Protein AF-A0A946KBU1-F1 (afdb_monomer)

Solvent-accessible surface area (backbone atoms only — not comparable to full-atom values): 5634 Å² total; per-residue (Å²): 121,70,70,60,56,65,57,54,50,54,59,52,52,50,51,52,52,53,51,52,51,50,50,53,50,50,50,46,41,61,62,36,50,51,61,60,61,77,66,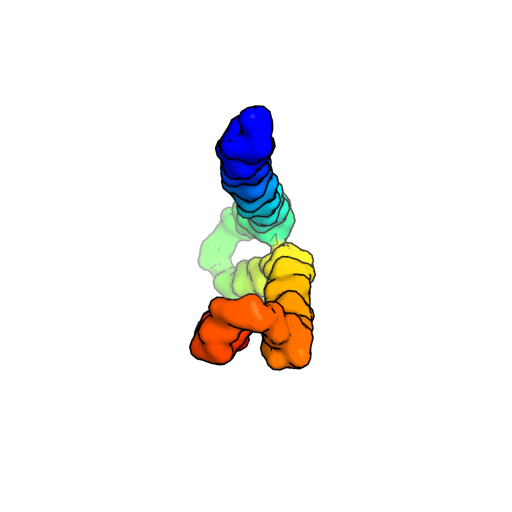78,71,98,83,54,69,68,64,50,51,52,57,46,50,66,39,42,44,75,67,48,49,58,60,53,50,52,50,50,53,50,39,53,46,46,63,75,61,59,60,93,88,64,65,75,64,57,48,53,50,54,52,50,63,73,74,108

Mean predicted aligned error: 9.4 Å

Sequence (96 aa):
MMQNVFSGIRPLVIQLLMTSFMTGLIWFVQVVHYPLMDGWPHDDFGSWEVAHRERTGPVVIPPMLIEGIVAVWLLVHRPRGVNPFLPVLGIISLLG

pLDDT: mean 79.89, std 10.59, range [50.31, 93.31]

Radius of gyration: 19.23 Å; Cα contacts (8 Å, |Δi|>4): 29; chains: 1; bounding box: 42×17×63 Å

Structure (mmCIF, N/CA/C/O backbone):
data_AF-A0A946KBU1-F1
#
_entry.id   AF-A0A946KBU1-F1
#
loop_
_atom_site.group_PDB
_atom_site.id
_atom_site.type_symbol
_atom_site.label_atom_id
_atom_site.label_alt_id
_atom_site.label_comp_id
_atom_site.label_asym_id
_atom_site.label_entity_id
_atom_site.label_seq_id
_atom_site.pdbx_PDB_ins_code
_atom_site.Cartn_x
_atom_site.Cartn_y
_atom_site.Cartn_z
_atom_site.occupancy
_atom_site.B_iso_or_equiv
_atom_site.auth_seq_id
_atom_site.auth_comp_id
_atom_site.auth_asym_id
_atom_site.auth_atom_id
_atom_site.pdbx_PDB_model_num
ATOM 1 N N . MET A 1 1 ? -6.732 0.874 37.895 1.00 50.31 1 MET A N 1
ATOM 2 C CA . MET A 1 1 ? -5.913 -0.148 37.198 1.00 50.31 1 MET A CA 1
ATOM 3 C C . MET A 1 1 ? -6.309 -0.340 35.727 1.00 50.31 1 MET A C 1
ATOM 5 O O . MET A 1 1 ? -5.417 -0.386 34.895 1.00 50.31 1 MET A O 1
ATOM 9 N N . MET A 1 2 ? -7.601 -0.361 35.360 1.00 50.97 2 MET A N 1
ATOM 10 C CA . MET A 1 2 ? -8.037 -0.547 33.956 1.00 50.97 2 MET A CA 1
ATOM 11 C C . MET A 1 2 ? -7.733 0.638 33.013 1.00 50.97 2 MET A C 1
ATOM 13 O O . MET A 1 2 ? -7.504 0.421 31.829 1.00 50.97 2 MET A O 1
ATOM 17 N N . GLN A 1 3 ? -7.653 1.877 33.516 1.00 56.09 3 GLN A N 1
ATOM 18 C CA . GLN A 1 3 ? -7.373 3.066 32.688 1.00 56.09 3 GLN A CA 1
ATOM 19 C C . GLN A 1 3 ? -5.970 3.052 32.039 1.00 56.09 3 GLN A C 1
ATOM 21 O O . GLN A 1 3 ? -5.787 3.595 30.952 1.00 56.09 3 GLN A O 1
ATOM 26 N N . ASN A 1 4 ? -4.997 2.360 32.646 1.00 56.47 4 ASN A N 1
ATOM 27 C CA . ASN A 1 4 ? -3.623 2.279 32.132 1.00 56.47 4 ASN A CA 1
ATOM 28 C C . ASN A 1 4 ? -3.491 1.318 30.939 1.00 56.47 4 ASN A C 1
ATOM 30 O O . ASN A 1 4 ? -2.667 1.539 30.058 1.00 56.47 4 ASN A O 1
ATOM 34 N N . VAL A 1 5 ? -4.337 0.285 30.869 1.00 57.56 5 VAL A N 1
ATOM 35 C CA . VAL A 1 5 ? -4.343 -0.678 29.754 1.00 57.56 5 VAL A CA 1
ATOM 36 C C . VAL A 1 5 ? -4.932 -0.041 28.491 1.00 57.56 5 VAL A C 1
ATOM 38 O O . VAL A 1 5 ? -4.358 -0.162 27.410 1.00 57.56 5 VAL A O 1
ATOM 41 N N . PHE A 1 6 ? -6.021 0.725 28.630 1.00 54.66 6 PHE A N 1
ATOM 42 C CA . PHE A 1 6 ? -6.597 1.497 27.521 1.00 54.66 6 PHE A CA 1
ATOM 43 C C . PHE A 1 6 ? -5.655 2.603 27.012 1.00 54.66 6 PHE A C 1
ATOM 45 O O . PHE A 1 6 ? -5.699 2.943 25.831 1.00 54.66 6 PHE A O 1
ATOM 52 N N . SER A 1 7 ? -4.770 3.123 27.872 1.00 63.66 7 SER A N 1
ATOM 53 C CA . SER A 1 7 ? -3.707 4.059 27.480 1.00 63.66 7 SER A CA 1
ATOM 54 C C . SER A 1 7 ? -2.619 3.384 26.632 1.00 63.66 7 SER A C 1
ATOM 56 O O . SER A 1 7 ? -2.177 3.961 25.644 1.00 63.66 7 SER A O 1
ATOM 58 N N . GLY A 1 8 ? -2.243 2.138 26.952 1.00 70.81 8 GLY A N 1
ATOM 59 C CA . GLY A 1 8 ? -1.193 1.392 26.242 1.00 70.81 8 GLY A CA 1
ATOM 60 C C . GLY A 1 8 ? -1.600 0.821 24.878 1.00 70.81 8 GLY A C 1
ATOM 61 O O . GLY A 1 8 ? -0.759 0.700 23.993 1.00 70.81 8 GLY A O 1
ATOM 62 N N . ILE A 1 9 ? -2.882 0.516 24.653 1.00 81.88 9 ILE A N 1
ATOM 63 C CA . ILE A 1 9 ? -3.354 -0.031 23.363 1.00 81.88 9 ILE A CA 1
ATOM 64 C C . ILE A 1 9 ? -3.255 0.996 22.229 1.00 81.88 9 ILE A C 1
ATOM 66 O O . ILE A 1 9 ? -2.910 0.649 21.102 1.00 81.88 9 ILE A O 1
ATOM 70 N N . ARG A 1 10 ? -3.528 2.271 22.513 1.00 82.50 10 ARG A N 1
ATOM 71 C CA . ARG A 1 10 ? -3.518 3.347 21.510 1.00 82.50 10 ARG A CA 1
ATOM 72 C C . ARG A 1 10 ? -2.162 3.502 20.801 1.00 82.50 10 ARG A C 1
ATOM 74 O O . ARG A 1 10 ? -2.160 3.472 19.571 1.00 82.50 10 ARG A O 1
ATOM 81 N N . PRO A 1 11 ? -1.020 3.626 21.506 1.00 88.19 11 PRO A N 1
ATOM 82 C CA . PRO A 1 11 ? 0.281 3.710 20.852 1.00 88.19 11 PRO A CA 1
ATOM 83 C C . PRO A 1 11 ? 0.651 2.418 20.117 1.00 88.19 11 PRO A C 1
ATOM 85 O O . PRO A 1 11 ? 1.260 2.501 19.058 1.00 88.19 11 PRO A O 1
ATOM 88 N N . LEU A 1 12 ? 0.238 1.243 20.607 1.00 88.75 12 LEU A N 1
ATOM 89 C CA . LEU 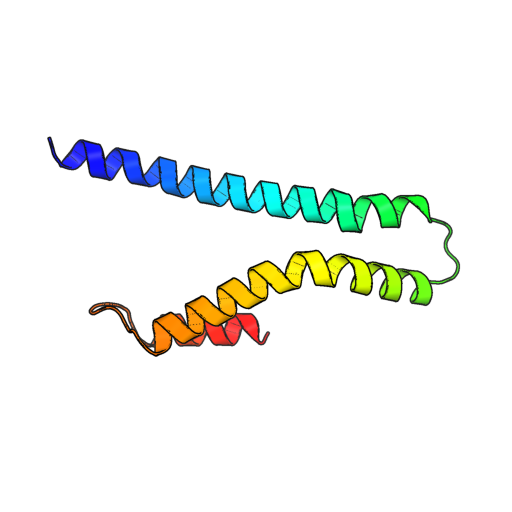A 1 12 ? 0.483 -0.029 19.914 1.00 88.75 12 LEU A CA 1
ATOM 90 C C . LEU A 1 12 ? -0.254 -0.105 18.573 1.00 88.75 12 LEU A C 1
ATOM 92 O O . LEU A 1 12 ? 0.337 -0.502 17.573 1.00 88.75 12 LEU A O 1
ATOM 96 N N . VAL A 1 13 ? -1.520 0.320 18.529 1.00 90.19 13 VAL A N 1
ATOM 97 C CA . VAL A 1 13 ? -2.297 0.380 17.281 1.00 90.19 13 VAL A CA 1
ATOM 98 C C . VAL A 1 13 ? -1.678 1.381 16.308 1.00 90.19 13 VAL A C 1
ATOM 100 O O . VAL A 1 13 ? -1.516 1.062 15.135 1.00 90.19 13 VAL A O 1
ATOM 103 N N . ILE A 1 14 ? -1.270 2.562 16.785 1.00 90.19 14 ILE A N 1
ATOM 104 C CA . ILE A 1 14 ? -0.596 3.561 15.940 1.00 90.19 14 ILE A CA 1
ATOM 105 C C . ILE A 1 14 ? 0.718 2.997 15.392 1.00 90.19 14 ILE A C 1
ATOM 107 O O . ILE A 1 14 ? 0.955 3.080 14.191 1.00 90.19 14 ILE A O 1
ATOM 111 N N . GLN A 1 15 ? 1.542 2.372 16.235 1.00 90.94 15 GLN A N 1
ATOM 112 C CA . GLN A 1 15 ? 2.797 1.756 15.809 1.00 90.94 15 GLN A CA 1
ATOM 113 C C . GLN A 1 15 ? 2.554 0.678 14.753 1.00 90.94 15 GLN A C 1
ATOM 115 O O . GLN A 1 15 ? 3.261 0.644 13.746 1.00 90.94 15 GLN A O 1
ATOM 120 N N . LEU A 1 16 ? 1.553 -0.180 14.955 1.00 92.12 16 LEU A N 1
ATOM 121 C CA . LEU A 1 16 ? 1.199 -1.230 14.006 1.00 92.12 16 LEU A CA 1
ATOM 122 C C . LEU A 1 16 ? 0.767 -0.640 12.657 1.00 92.12 16 LEU A C 1
ATOM 124 O O . LEU A 1 16 ? 1.247 -1.092 11.618 1.00 92.12 16 LEU A O 1
ATOM 128 N N . LEU A 1 17 ? -0.079 0.395 12.668 1.00 91.31 17 LEU A N 1
ATOM 129 C CA . LEU A 1 17 ? -0.531 1.087 11.457 1.00 91.31 17 LEU A CA 1
ATOM 130 C C . LEU A 1 17 ? 0.636 1.748 10.714 1.00 91.31 17 LEU A C 1
ATOM 132 O O . LEU A 1 17 ? 0.790 1.538 9.514 1.00 91.31 17 LEU A O 1
ATOM 136 N N . MET A 1 18 ? 1.491 2.492 11.423 1.00 92.62 18 MET A N 1
ATOM 137 C CA . MET A 1 18 ? 2.646 3.171 10.824 1.00 92.62 18 MET A CA 1
ATOM 138 C C . MET A 1 18 ? 3.665 2.175 10.271 1.00 92.62 18 MET A C 1
ATOM 140 O O . MET A 1 18 ? 4.173 2.355 9.167 1.00 92.62 18 MET A O 1
ATOM 144 N N . THR A 1 19 ? 3.932 1.094 11.006 1.00 90.75 19 THR A N 1
ATOM 145 C CA . THR A 1 19 ? 4.865 0.048 10.564 1.00 90.75 19 THR A CA 1
ATOM 146 C C . THR A 1 19 ? 4.327 -0.666 9.326 1.00 90.75 19 THR A C 1
ATOM 148 O O . THR A 1 19 ? 5.074 -0.881 8.375 1.00 90.75 19 THR A O 1
ATOM 151 N N . SER A 1 20 ? 3.029 -0.984 9.295 1.00 88.69 20 SER A N 1
ATOM 152 C CA . SER A 1 20 ? 2.390 -1.620 8.136 1.00 88.69 20 SER A CA 1
ATOM 153 C C . SER A 1 20 ? 2.414 -0.704 6.910 1.00 88.69 20 SER A C 1
ATOM 155 O O . SER A 1 20 ? 2.771 -1.152 5.823 1.00 88.69 20 SER A O 1
ATOM 157 N N . PHE A 1 21 ? 2.125 0.590 7.093 1.00 89.19 21 PHE A N 1
ATOM 158 C CA . PHE A 1 21 ? 2.216 1.593 6.030 1.00 89.19 21 PHE A CA 1
ATOM 159 C C . PHE A 1 21 ? 3.637 1.694 5.460 1.00 89.19 21 PHE A C 1
ATOM 161 O O . PHE A 1 21 ? 3.828 1.566 4.253 1.00 89.19 21 PHE A O 1
ATOM 168 N N . MET A 1 22 ? 4.647 1.854 6.321 1.00 93.31 22 MET A N 1
ATOM 169 C CA . MET A 1 22 ? 6.043 1.940 5.883 1.00 93.31 22 MET A CA 1
ATOM 170 C C . MET A 1 22 ? 6.525 0.646 5.224 1.00 93.31 22 MET A C 1
ATOM 172 O O . MET A 1 22 ? 7.288 0.702 4.266 1.00 93.31 22 MET A O 1
ATOM 176 N N . THR A 1 23 ? 6.059 -0.514 5.689 1.00 92.44 23 THR A N 1
ATOM 177 C CA . THR A 1 23 ? 6.365 -1.806 5.055 1.00 92.44 23 THR A CA 1
A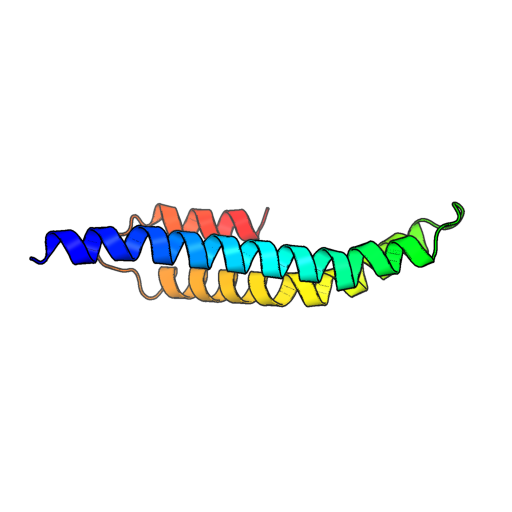TOM 178 C C . THR A 1 23 ? 5.808 -1.860 3.633 1.00 92.44 23 THR A C 1
ATOM 180 O O . THR A 1 23 ? 6.541 -2.194 2.705 1.00 92.44 23 THR A O 1
ATOM 183 N N . GLY A 1 24 ? 4.546 -1.460 3.440 1.00 87.94 24 GLY A N 1
ATOM 184 C CA . GLY A 1 24 ? 3.943 -1.352 2.110 1.00 87.94 24 GLY A CA 1
ATOM 185 C C . GLY A 1 24 ? 4.679 -0.354 1.212 1.00 87.94 24 GLY A C 1
ATOM 186 O O . GLY A 1 24 ? 4.949 -0.654 0.051 1.00 87.94 24 GLY A O 1
ATOM 187 N N . LEU A 1 25 ? 5.084 0.795 1.762 1.00 88.31 25 LEU A N 1
ATOM 188 C CA . LEU A 1 25 ? 5.876 1.795 1.045 1.00 88.31 25 LEU A CA 1
ATOM 189 C C . LEU A 1 25 ? 7.235 1.237 0.599 1.00 88.31 25 LEU A C 1
ATOM 191 O O . LEU A 1 25 ? 7.635 1.443 -0.544 1.00 88.31 25 LEU A O 1
ATOM 195 N N . ILE A 1 26 ? 7.934 0.505 1.470 1.00 91.62 26 ILE A N 1
ATOM 196 C CA . ILE A 1 26 ? 9.219 -0.125 1.141 1.00 91.62 26 ILE A CA 1
ATOM 197 C C . ILE A 1 26 ? 9.035 -1.161 0.030 1.00 91.62 26 ILE A C 1
ATOM 199 O O . ILE A 1 26 ? 9.803 -1.148 -0.930 1.00 91.62 26 ILE A O 1
ATOM 203 N N . TRP A 1 27 ? 8.008 -2.011 0.107 1.00 90.12 27 TRP A N 1
ATOM 204 C CA . TRP A 1 27 ? 7.699 -2.959 -0.968 1.00 90.12 27 TRP A CA 1
ATOM 205 C C . TRP A 1 27 ? 7.409 -2.262 -2.290 1.00 90.12 27 TRP A C 1
ATOM 207 O O . TRP A 1 27 ? 7.940 -2.677 -3.317 1.00 90.12 27 TRP A O 1
ATOM 217 N N . PHE A 1 28 ? 6.631 -1.182 -2.276 1.00 89.31 28 PHE A N 1
ATOM 218 C CA . PHE A 1 28 ? 6.371 -0.400 -3.479 1.00 89.31 28 PHE A CA 1
ATOM 219 C C . PHE A 1 28 ? 7.668 0.162 -4.073 1.00 89.31 28 PHE A C 1
ATOM 221 O O . PHE A 1 28 ? 7.935 -0.003 -5.263 1.00 89.31 28 PHE A O 1
ATOM 228 N N . VAL A 1 29 ? 8.520 0.766 -3.244 1.00 89.12 29 VAL A N 1
ATOM 229 C CA . VAL A 1 29 ? 9.805 1.308 -3.698 1.00 89.12 29 VAL A CA 1
ATOM 230 C C . VAL A 1 29 ? 10.693 0.209 -4.284 1.00 89.12 29 VAL A C 1
ATOM 232 O O . VAL A 1 29 ? 11.252 0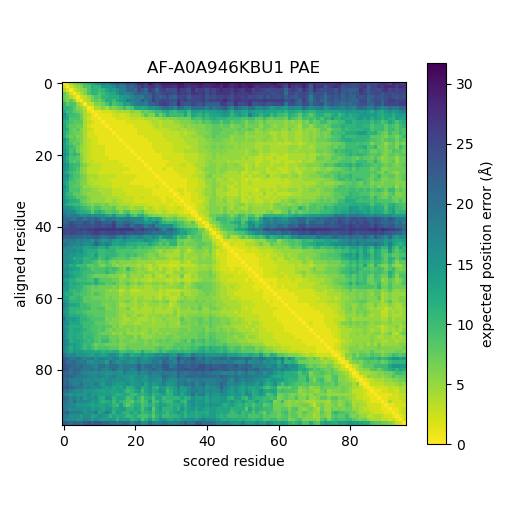.386 -5.363 1.00 89.12 29 VAL A O 1
ATOM 235 N N . GLN A 1 30 ? 10.789 -0.941 -3.620 1.00 89.00 30 GLN A N 1
ATOM 236 C CA . GLN A 1 30 ? 11.679 -2.025 -4.033 1.00 89.00 30 GLN A CA 1
ATOM 237 C C . GLN A 1 30 ? 11.188 -2.798 -5.257 1.00 89.00 30 GLN A C 1
ATOM 239 O O . GLN A 1 30 ? 11.999 -3.166 -6.100 1.00 89.00 30 GLN A O 1
ATOM 244 N N . VAL A 1 31 ? 9.888 -3.072 -5.359 1.00 88.69 31 VAL A N 1
ATOM 245 C CA . VAL A 1 31 ? 9.320 -3.900 -6.437 1.00 88.69 31 VAL A CA 1
ATOM 246 C C . VAL A 1 31 ? 8.973 -3.062 -7.662 1.00 88.69 31 VAL A C 1
ATOM 248 O O . VAL A 1 31 ? 9.071 -3.549 -8.785 1.00 88.69 31 VAL A O 1
ATOM 251 N N . VAL A 1 32 ? 8.572 -1.807 -7.463 1.00 88.06 32 VAL A N 1
ATOM 252 C CA . VAL A 1 32 ? 8.106 -0.936 -8.546 1.00 88.06 32 VAL A CA 1
ATOM 253 C C . VAL A 1 32 ? 9.149 0.122 -8.863 1.00 88.06 32 VAL A C 1
ATOM 255 O O . VAL A 1 32 ? 9.613 0.208 -9.994 1.00 88.06 32 VAL A O 1
ATOM 258 N N . HIS A 1 33 ? 9.536 0.929 -7.877 1.00 83.94 33 HIS A N 1
ATOM 259 C CA . HIS A 1 33 ? 10.252 2.177 -8.141 1.00 83.94 33 HIS A CA 1
ATOM 260 C C . HIS A 1 33 ? 11.713 1.960 -8.562 1.00 83.94 33 HIS A C 1
ATOM 262 O O . HIS A 1 33 ? 12.123 2.463 -9.604 1.00 83.94 33 HIS A O 1
ATOM 268 N N . TYR A 1 34 ? 12.490 1.171 -7.814 1.00 85.69 34 TYR A N 1
ATOM 269 C CA . TYR A 1 34 ? 13.890 0.896 -8.158 1.00 85.69 34 TYR A CA 1
ATOM 270 C C . TYR A 1 34 ? 14.060 0.100 -9.460 1.00 85.69 34 TYR A C 1
ATOM 272 O O . TYR A 1 34 ? 14.893 0.503 -10.269 1.00 85.69 34 TYR A O 1
ATOM 280 N N . PRO A 1 35 ? 13.262 -0.947 -9.747 1.00 83.31 35 PRO A N 1
ATOM 281 C CA . PRO A 1 35 ? 13.370 -1.659 -11.020 1.00 83.31 35 PRO A CA 1
ATOM 282 C C . PRO A 1 35 ? 13.017 -0.789 -12.230 1.00 83.31 35 PRO A C 1
ATOM 284 O O . PRO A 1 35 ? 13.541 -1.012 -13.316 1.00 83.31 35 PRO A O 1
ATOM 287 N N . LEU A 1 36 ? 12.144 0.211 -12.060 1.00 78.69 36 LEU A N 1
ATOM 288 C CA . LEU A 1 36 ? 11.830 1.173 -13.120 1.00 78.69 36 LEU A CA 1
ATOM 289 C C . LEU A 1 36 ? 12.934 2.219 -13.330 1.00 78.69 36 LEU A C 1
ATOM 291 O O . LEU A 1 36 ? 13.037 2.765 -14.423 1.00 78.69 36 LEU A O 1
ATOM 295 N N . MET A 1 37 ? 13.759 2.496 -12.316 1.00 76.75 37 MET A N 1
ATOM 296 C CA . MET A 1 37 ? 14.901 3.413 -12.435 1.00 76.75 37 MET A CA 1
ATOM 297 C C . MET A 1 37 ? 16.088 2.795 -13.190 1.00 76.75 37 MET A C 1
ATOM 299 O O . MET A 1 37 ? 16.854 3.533 -13.801 1.00 76.75 37 MET A O 1
ATOM 303 N N . ASP A 1 38 ? 16.221 1.464 -13.187 1.00 73.88 38 ASP A N 1
ATOM 304 C CA . ASP A 1 38 ? 17.330 0.732 -13.829 1.00 73.88 38 ASP A CA 1
ATOM 305 C C . ASP A 1 38 ? 17.297 0.796 -15.375 1.00 73.88 38 ASP A C 1
ATOM 307 O O . ASP A 1 38 ? 18.306 0.593 -16.043 1.00 73.88 38 ASP A O 1
ATOM 311 N N . GLY A 1 39 ? 16.139 1.119 -15.965 1.00 64.50 39 GLY A N 1
ATOM 312 C CA . GLY A 1 39 ? 15.903 1.103 -17.415 1.00 64.50 39 GLY A CA 1
ATOM 313 C C . GLY A 1 39 ? 15.802 2.471 -18.097 1.00 64.50 39 GLY A C 1
ATOM 314 O O . GLY A 1 39 ? 15.201 2.552 -19.163 1.00 64.50 39 GLY A O 1
ATOM 315 N N . TRP A 1 40 ? 16.317 3.551 -17.500 1.00 63.84 40 TRP A N 1
ATOM 316 C CA . TRP A 1 40 ? 16.085 4.920 -17.991 1.00 63.84 40 TRP A CA 1
ATOM 317 C C . TRP A 1 40 ? 16.996 5.311 -19.178 1.00 63.84 40 TRP A C 1
ATOM 319 O O . TRP A 1 40 ? 18.132 5.750 -18.975 1.00 63.84 40 TRP A O 1
ATOM 329 N N . PRO A 1 41 ? 16.502 5.204 -20.430 1.00 62.66 41 PRO A N 1
ATOM 330 C CA . PRO A 1 41 ? 16.524 6.344 -21.356 1.00 62.66 41 PRO A CA 1
ATOM 331 C C . PRO A 1 41 ? 15.176 6.596 -22.076 1.00 62.66 41 PRO A C 1
ATOM 333 O O . PRO A 1 41 ? 14.330 5.724 -22.235 1.00 62.66 41 PRO A O 1
ATOM 336 N N . HIS A 1 42 ? 15.010 7.848 -22.501 1.00 63.56 42 HIS A N 1
ATOM 337 C CA . HIS A 1 42 ? 13.784 8.626 -22.728 1.00 63.56 42 HIS A CA 1
ATOM 338 C C . HIS A 1 42 ? 12.828 8.276 -23.894 1.00 63.56 42 HIS A C 1
ATOM 340 O O . HIS A 1 42 ? 11.952 9.092 -24.183 1.00 63.56 42 HIS A O 1
ATOM 346 N N . ASP A 1 43 ? 12.897 7.104 -24.527 1.00 60.44 43 ASP A N 1
ATOM 347 C CA . ASP A 1 43 ? 12.324 6.987 -25.884 1.00 60.44 43 ASP A CA 1
ATOM 348 C C . ASP A 1 43 ? 11.038 6.145 -26.018 1.00 60.44 43 ASP A C 1
ATOM 350 O O . ASP A 1 43 ? 10.396 6.204 -27.066 1.00 60.44 43 ASP A O 1
ATOM 354 N N . ASP A 1 44 ? 10.589 5.425 -24.979 1.00 69.12 44 ASP A N 1
ATOM 355 C CA . ASP A 1 44 ? 9.349 4.631 -25.065 1.00 69.12 44 ASP A CA 1
ATOM 356 C C . ASP A 1 44 ? 8.528 4.597 -23.760 1.00 69.12 44 ASP A C 1
ATOM 358 O O . ASP A 1 44 ? 8.599 3.664 -22.953 1.00 69.12 44 ASP A O 1
ATOM 362 N N . PHE A 1 45 ? 7.706 5.634 -23.565 1.00 71.19 45 PHE A N 1
ATOM 363 C CA . PHE A 1 45 ? 6.780 5.764 -22.431 1.00 71.19 45 PHE A CA 1
ATOM 364 C C . PHE A 1 45 ? 5.773 4.602 -22.336 1.00 71.19 45 PHE A C 1
ATOM 366 O O . PHE A 1 45 ? 5.368 4.238 -21.232 1.00 71.19 45 PHE A O 1
ATOM 373 N N . GLY A 1 46 ? 5.397 3.983 -23.462 1.00 76.25 46 GLY A N 1
ATOM 374 C CA . GLY A 1 46 ? 4.449 2.866 -23.468 1.00 76.25 46 GLY A CA 1
ATOM 375 C C . GLY A 1 46 ? 5.023 1.623 -22.788 1.00 76.25 46 GLY A C 1
ATOM 376 O O . GLY A 1 46 ? 4.358 0.996 -21.961 1.00 76.25 46 GLY A O 1
ATOM 377 N N . SER A 1 47 ? 6.290 1.305 -23.068 1.00 78.25 47 SER A N 1
ATOM 378 C CA . SER A 1 47 ? 6.997 0.203 -22.402 1.00 78.25 47 SER A CA 1
ATOM 379 C C . SER A 1 47 ? 7.120 0.428 -20.886 1.00 78.25 47 SER A C 1
ATOM 381 O O . SER A 1 47 ? 6.937 -0.500 -20.094 1.00 78.25 47 SER A O 1
ATOM 383 N N . TRP A 1 48 ? 7.343 1.681 -20.476 1.00 77.00 48 TRP A N 1
ATOM 384 C CA . TRP A 1 48 ? 7.415 2.083 -19.075 1.00 77.00 48 TRP A CA 1
ATOM 385 C C . TRP A 1 48 ? 6.066 1.937 -18.362 1.00 77.00 48 TRP A C 1
ATOM 387 O O . TRP A 1 48 ? 6.016 1.374 -17.268 1.00 77.00 48 TRP A O 1
ATOM 397 N N . GLU A 1 49 ? 4.970 2.386 -18.979 1.00 79.94 49 GLU A N 1
ATOM 398 C CA . GLU A 1 49 ? 3.628 2.311 -18.391 1.00 79.94 49 GLU A CA 1
ATOM 399 C C . GLU A 1 49 ? 3.206 0.856 -18.151 1.00 79.94 49 GLU A C 1
ATOM 401 O O . GLU A 1 49 ? 2.737 0.513 -17.062 1.00 79.94 49 GLU A O 1
ATOM 406 N N . VAL A 1 50 ? 3.428 -0.023 -19.136 1.00 83.62 50 VAL A N 1
ATOM 407 C CA . VAL A 1 50 ? 3.125 -1.458 -19.016 1.00 83.62 50 VAL A CA 1
ATOM 408 C C . VAL A 1 50 ? 3.941 -2.080 -17.887 1.00 83.62 50 VAL A C 1
ATOM 410 O O . VAL A 1 50 ? 3.382 -2.730 -17.002 1.00 83.62 50 VAL A O 1
ATOM 413 N N . ALA A 1 51 ? 5.247 -1.817 -17.853 1.00 83.62 51 ALA A N 1
ATOM 414 C CA . ALA A 1 51 ? 6.135 -2.377 -16.844 1.00 83.62 51 ALA A CA 1
ATOM 415 C C . ALA A 1 51 ? 5.867 -1.807 -15.434 1.00 83.62 51 ALA A C 1
ATOM 417 O O . ALA A 1 51 ? 6.108 -2.483 -14.430 1.00 83.62 51 ALA A O 1
ATOM 418 N N . HIS A 1 52 ? 5.358 -0.576 -15.336 1.00 84.12 52 HIS A N 1
ATOM 419 C CA . HIS A 1 52 ? 4.872 0.003 -14.087 1.00 84.12 52 HIS A CA 1
ATOM 420 C C . HIS A 1 52 ? 3.579 -0.679 -13.636 1.00 84.12 52 HIS A C 1
ATOM 422 O O . HIS A 1 52 ? 3.483 -1.129 -12.495 1.00 84.12 52 HIS A O 1
ATOM 428 N N . ARG A 1 53 ? 2.603 -0.832 -14.535 1.00 83.44 53 ARG A N 1
ATOM 429 C CA . ARG A 1 53 ? 1.319 -1.486 -14.253 1.00 83.44 53 ARG A CA 1
ATOM 430 C C . ARG A 1 53 ? 1.492 -2.937 -13.801 1.00 83.44 53 ARG A C 1
ATOM 432 O O . ARG A 1 53 ? 0.874 -3.339 -12.814 1.00 83.44 53 ARG A O 1
ATOM 439 N N . GLU A 1 54 ? 2.334 -3.708 -14.486 1.00 87.12 54 GLU A N 1
ATOM 440 C CA . GLU A 1 54 ? 2.589 -5.119 -14.165 1.00 87.12 54 GLU A CA 1
ATOM 441 C C . GLU A 1 54 ? 3.227 -5.312 -12.788 1.00 87.12 54 GLU A C 1
ATOM 443 O O . GLU A 1 54 ? 2.929 -6.294 -12.111 1.00 87.12 54 GLU A O 1
ATOM 448 N N . ARG A 1 55 ? 4.066 -4.370 -12.342 1.00 86.31 55 ARG A N 1
ATOM 449 C CA . ARG A 1 55 ? 4.737 -4.445 -11.034 1.00 86.31 55 ARG A CA 1
ATOM 450 C C . ARG A 1 55 ? 3.900 -3.852 -9.906 1.00 86.31 55 ARG A C 1
ATOM 452 O O . ARG A 1 55 ? 3.923 -4.376 -8.795 1.00 86.31 55 ARG A O 1
ATOM 459 N N . THR A 1 56 ? 3.129 -2.800 -10.180 1.00 88.19 56 THR A N 1
ATOM 460 C CA . THR A 1 56 ? 2.237 -2.174 -9.193 1.00 88.19 56 THR A CA 1
ATOM 461 C C . THR A 1 56 ? 1.065 -3.087 -8.840 1.00 88.19 56 THR A C 1
ATOM 463 O O . THR A 1 56 ? 0.692 -3.169 -7.670 1.00 88.19 56 THR A O 1
ATOM 466 N N . GLY A 1 57 ? 0.515 -3.824 -9.812 1.00 85.81 57 GLY A N 1
ATOM 467 C CA . GLY A 1 57 ? -0.624 -4.724 -9.605 1.00 85.81 57 GLY A CA 1
ATOM 468 C C . GLY A 1 57 ? -0.429 -5.702 -8.436 1.00 85.81 57 GLY A C 1
ATOM 469 O O . GLY A 1 57 ? -1.203 -5.647 -7.484 1.00 85.81 57 GLY A O 1
ATOM 470 N N . PRO A 1 58 ? 0.613 -6.549 -8.433 1.00 87.56 58 PRO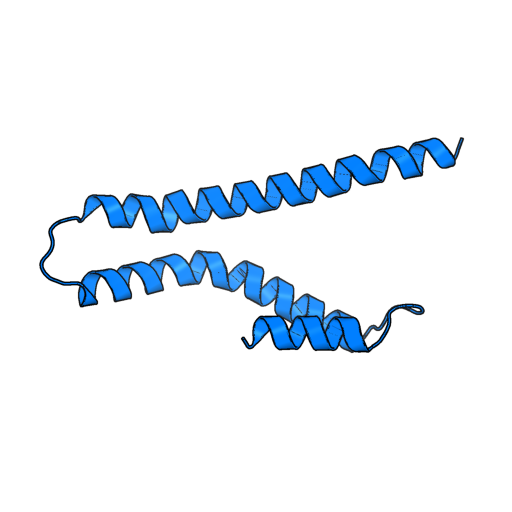 A N 1
ATOM 471 C CA . PRO A 1 58 ? 0.884 -7.482 -7.338 1.00 87.56 58 PRO A CA 1
ATOM 472 C C . PRO A 1 58 ? 1.090 -6.825 -5.966 1.00 87.56 58 PRO A C 1
ATOM 474 O O . PRO A 1 58 ? 0.838 -7.471 -4.953 1.00 87.56 58 PRO A O 1
ATOM 477 N N . VAL A 1 59 ? 1.532 -5.564 -5.915 1.00 88.12 59 VAL A N 1
ATOM 478 C CA . VAL A 1 59 ? 1.741 -4.825 -4.657 1.00 88.12 59 VAL A CA 1
ATOM 479 C C . VAL A 1 59 ? 0.431 -4.224 -4.134 1.00 88.12 59 VAL A C 1
ATOM 481 O O . VAL A 1 59 ? 0.184 -4.251 -2.930 1.00 88.12 59 VAL A O 1
ATOM 484 N N . VAL A 1 60 ? -0.425 -3.708 -5.022 1.00 86.06 60 VAL A N 1
ATOM 485 C CA . VAL A 1 60 ? -1.655 -2.976 -4.661 1.00 86.06 60 VAL A CA 1
ATOM 486 C C . VAL A 1 60 ? -2.881 -3.887 -4.569 1.00 86.06 60 VAL A C 1
ATOM 488 O O . VAL A 1 60 ? -3.731 -3.684 -3.704 1.00 86.06 60 VAL A O 1
ATOM 491 N N . ILE A 1 61 ? -2.980 -4.921 -5.410 1.00 88.38 61 ILE A N 1
ATOM 492 C CA . ILE A 1 61 ? -4.139 -5.827 -5.440 1.00 88.38 61 ILE A CA 1
ATOM 493 C C . ILE A 1 61 ? -4.371 -6.510 -4.080 1.00 88.38 61 ILE A C 1
ATOM 495 O O . ILE A 1 61 ? -5.517 -6.505 -3.633 1.00 88.38 61 ILE A O 1
ATOM 499 N N . PRO A 1 62 ? -3.360 -7.063 -3.376 1.00 86.81 62 PRO A N 1
ATOM 500 C CA . PRO A 1 62 ? -3.594 -7.709 -2.084 1.00 86.81 62 PRO A CA 1
ATOM 501 C C . PRO A 1 62 ? -4.199 -6.788 -1.008 1.00 86.81 62 PRO A C 1
ATOM 503 O O . PRO A 1 62 ? -5.246 -7.156 -0.470 1.00 86.81 62 PRO A O 1
ATOM 506 N N . PRO A 1 63 ? -3.628 -5.605 -0.683 1.00 85.81 63 PRO A N 1
ATOM 507 C CA . PRO A 1 63 ? -4.241 -4.710 0.298 1.00 85.81 63 PRO A CA 1
ATOM 508 C C . PRO A 1 63 ? -5.614 -4.202 -0.157 1.00 85.81 63 PRO A C 1
ATOM 510 O O . PRO A 1 63 ? -6.523 -4.143 0.668 1.00 85.81 63 PRO A O 1
ATOM 513 N N . MET A 1 64 ? -5.807 -3.935 -1.453 1.00 86.19 64 MET A N 1
ATOM 514 C CA . MET A 1 64 ? -7.094 -3.482 -1.994 1.00 86.19 64 MET A CA 1
ATOM 515 C C . MET A 1 64 ? -8.186 -4.565 -1.902 1.00 86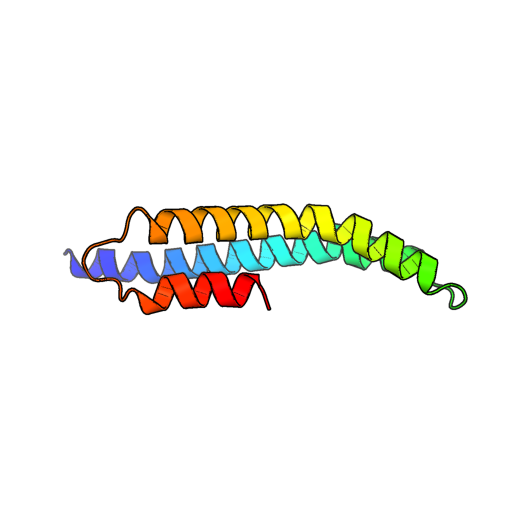.19 64 MET A C 1
ATOM 517 O O . MET A 1 64 ? -9.333 -4.271 -1.569 1.00 86.19 64 MET A O 1
ATOM 521 N N . LEU A 1 65 ? -7.838 -5.840 -2.119 1.00 89.56 65 LEU A N 1
ATOM 522 C CA . LEU A 1 65 ? -8.749 -6.971 -1.903 1.00 89.56 65 LEU A CA 1
ATOM 523 C C . LEU A 1 65 ? -9.089 -7.155 -0.423 1.00 89.56 65 LEU A C 1
ATOM 525 O O . LEU A 1 65 ? -10.249 -7.396 -0.097 1.00 89.56 65 LEU A O 1
ATOM 529 N N . ILE A 1 66 ? -8.102 -7.043 0.471 1.00 88.75 66 ILE A N 1
ATOM 530 C CA . ILE A 1 66 ? -8.336 -7.128 1.919 1.00 88.75 66 ILE A CA 1
ATOM 531 C C . ILE A 1 66 ? -9.288 -6.014 2.356 1.00 88.75 66 ILE A C 1
ATOM 533 O O . ILE A 1 66 ? -10.264 -6.290 3.051 1.00 88.75 66 ILE A O 1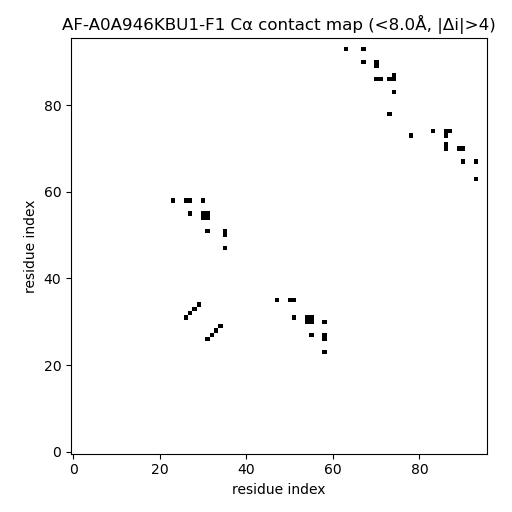
ATOM 537 N N . GLU A 1 67 ? -9.047 -4.779 1.916 1.00 86.19 67 GLU A N 1
ATOM 538 C CA . GLU A 1 67 ? -9.918 -3.642 2.204 1.00 86.19 67 GLU A CA 1
ATOM 539 C C . GLU A 1 67 ? -11.339 -3.876 1.678 1.00 86.19 67 GLU A C 1
ATOM 541 O O . GLU A 1 67 ? -12.298 -3.741 2.438 1.00 86.19 67 GLU A O 1
ATOM 546 N N . GLY A 1 68 ? -11.486 -4.325 0.427 1.00 85.69 68 GLY A N 1
ATOM 547 C CA . GLY A 1 68 ? -12.787 -4.644 -0.165 1.00 85.69 68 GLY A CA 1
ATOM 548 C C . GLY A 1 68 ? -13.539 -5.747 0.587 1.00 85.69 68 GLY A C 1
ATOM 549 O O . GLY A 1 68 ? -14.723 -5.596 0.892 1.00 85.69 68 GLY A O 1
ATOM 550 N N . ILE A 1 69 ? -12.857 -6.837 0.955 1.00 89.81 69 ILE A N 1
ATOM 551 C CA . ILE A 1 69 ? -13.447 -7.934 1.738 1.00 89.81 69 ILE A CA 1
ATOM 552 C C . ILE A 1 69 ? -13.889 -7.432 3.116 1.00 89.81 69 ILE A C 1
ATOM 554 O O . ILE A 1 69 ? -14.999 -7.742 3.550 1.00 89.81 69 ILE A O 1
ATOM 558 N N . VAL A 1 70 ? -13.056 -6.642 3.799 1.00 86.94 70 VAL A N 1
ATOM 559 C CA . VAL A 1 70 ? -13.384 -6.075 5.116 1.00 86.94 70 VAL A C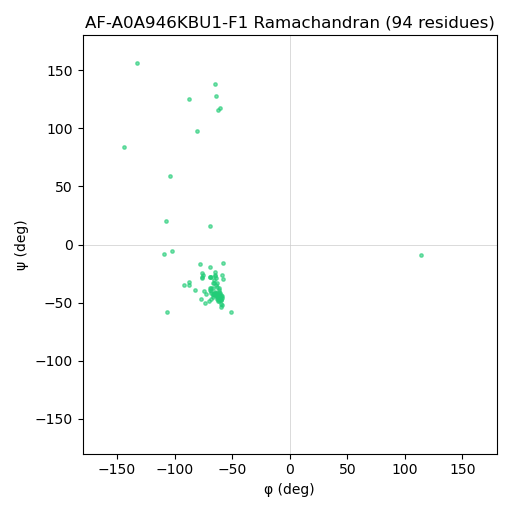A 1
ATOM 560 C C . VAL A 1 70 ? -14.552 -5.092 5.014 1.00 86.94 70 VAL A C 1
ATOM 562 O O . VAL A 1 70 ? -15.449 -5.133 5.857 1.00 86.94 70 VAL A O 1
ATOM 565 N N . ALA A 1 71 ? -14.595 -4.255 3.976 1.00 84.56 71 ALA A N 1
ATOM 566 C CA . ALA A 1 71 ? -15.687 -3.315 3.735 1.00 84.56 71 ALA A CA 1
ATOM 567 C C . ALA A 1 71 ? -17.022 -4.042 3.503 1.00 84.56 71 ALA A C 1
ATOM 569 O O . ALA A 1 71 ? -18.026 -3.715 4.142 1.00 84.56 71 ALA A O 1
ATOM 570 N N . VAL A 1 72 ? -17.030 -5.084 2.661 1.00 86.25 72 VAL A N 1
ATOM 571 C CA . VAL A 1 72 ? -18.210 -5.941 2.442 1.00 86.25 72 VAL A CA 1
ATOM 572 C C . VAL A 1 72 ? -18.604 -6.663 3.730 1.00 86.25 72 VAL A C 1
ATOM 574 O O . VAL A 1 72 ? -19.784 -6.709 4.083 1.00 86.25 72 VAL A O 1
ATOM 577 N N . TRP A 1 73 ? -17.632 -7.188 4.477 1.00 86.31 73 TRP A N 1
ATOM 578 C CA . TRP A 1 73 ? -17.894 -7.867 5.742 1.00 86.31 73 TRP A CA 1
ATOM 579 C C . TRP A 1 73 ? -18.538 -6.934 6.774 1.00 86.31 73 TRP A C 1
ATOM 581 O O . TRP A 1 73 ? -19.512 -7.334 7.410 1.00 86.31 73 TRP A O 1
ATOM 591 N N . LEU A 1 74 ? -18.073 -5.686 6.892 1.00 82.31 74 LEU A N 1
ATOM 592 C CA . LEU A 1 74 ? -18.663 -4.666 7.769 1.00 82.31 74 LEU A CA 1
ATOM 593 C C . LEU A 1 74 ? -20.077 -4.254 7.344 1.00 82.31 74 LEU A C 1
ATOM 595 O O . LEU A 1 74 ? -20.889 -3.898 8.202 1.00 82.31 74 LEU A O 1
ATOM 599 N N . LEU A 1 75 ? -20.385 -4.311 6.045 1.00 81.25 75 LEU A N 1
ATOM 600 C CA . LEU A 1 75 ? -21.729 -4.050 5.532 1.00 81.25 75 LEU A CA 1
ATOM 601 C C . LEU A 1 75 ? -22.711 -5.158 5.950 1.00 81.25 75 LEU A C 1
ATOM 603 O O . LEU A 1 75 ? -23.829 -4.860 6.369 1.00 81.25 75 LEU A O 1
ATOM 607 N N . VAL A 1 76 ? -22.282 -6.425 5.883 1.00 84.25 76 VAL A N 1
ATOM 608 C CA . VAL A 1 76 ? -23.103 -7.598 6.247 1.00 84.25 76 VAL A CA 1
ATOM 609 C C . VAL A 1 76 ? -23.196 -7.777 7.768 1.00 84.25 76 VAL A C 1
ATOM 611 O O . VAL A 1 76 ? -24.283 -7.966 8.312 1.00 84.25 76 VAL A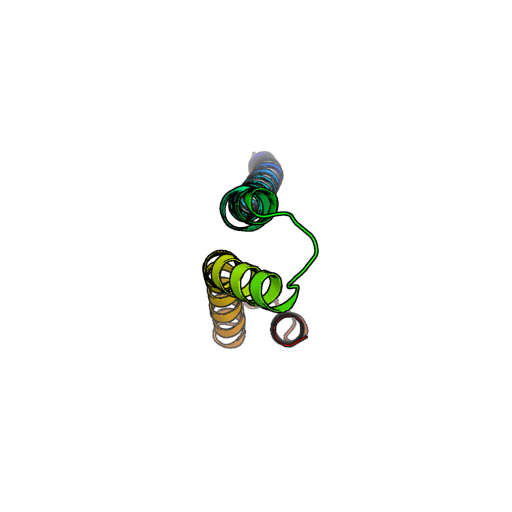 O 1
ATOM 614 N N . HIS A 1 77 ? -22.070 -7.687 8.476 1.00 80.56 77 HIS A N 1
ATOM 615 C CA . HIS A 1 77 ? -21.956 -7.892 9.923 1.00 80.56 77 HIS A CA 1
ATOM 616 C C . HIS A 1 77 ? -21.813 -6.558 10.651 1.00 80.56 77 HIS A C 1
ATOM 618 O O . HIS A 1 77 ? -20.832 -6.310 11.354 1.00 80.56 77 HIS A O 1
ATOM 624 N N . ARG A 1 78 ? -22.807 -5.680 10.482 1.00 69.75 78 ARG A N 1
ATOM 625 C CA . ARG A 1 78 ? -22.767 -4.327 11.046 1.00 69.75 78 ARG A CA 1
ATOM 626 C C . ARG A 1 78 ? -22.655 -4.359 12.582 1.00 69.75 78 ARG A C 1
ATOM 628 O O . ARG A 1 78 ? -23.612 -4.776 13.247 1.00 69.75 78 ARG A O 1
ATOM 635 N N . PRO A 1 79 ? -21.566 -3.839 13.179 1.00 74.81 79 PRO A N 1
ATOM 636 C CA . PRO A 1 79 ? -21.460 -3.714 14.627 1.00 74.81 79 PRO A CA 1
ATOM 637 C C . PRO A 1 79 ? -22.504 -2.721 15.157 1.00 74.81 79 PRO A C 1
ATOM 639 O O . PRO A 1 79 ? -22.730 -1.656 14.574 1.00 74.81 79 PRO A O 1
ATOM 642 N N . ARG A 1 80 ? -23.154 -3.052 16.280 1.00 67.50 80 ARG A N 1
ATOM 643 C CA . ARG A 1 80 ? -24.124 -2.156 16.932 1.00 67.50 80 ARG A CA 1
ATOM 644 C C . ARG A 1 80 ? -23.403 -0.872 17.368 1.00 67.50 80 ARG A C 1
ATOM 646 O O . ARG A 1 80 ? -22.519 -0.935 18.212 1.00 67.50 80 ARG A O 1
ATOM 653 N N . GLY A 1 81 ? -23.776 0.268 16.781 1.00 70.62 81 GLY A N 1
ATOM 654 C CA . GLY A 1 81 ? -23.180 1.584 17.060 1.00 70.62 81 GLY A CA 1
ATOM 655 C C . GLY A 1 81 ? -22.410 2.217 15.894 1.00 70.62 81 GLY A C 1
ATOM 656 O O . GLY A 1 81 ? -22.074 3.394 15.972 1.00 70.62 81 GLY A O 1
ATOM 657 N N . VAL A 1 82 ? -22.171 1.490 14.796 1.00 72.19 82 VAL A N 1
ATOM 658 C CA . VAL A 1 82 ? -21.536 2.053 13.592 1.00 72.19 82 VAL A CA 1
ATOM 659 C C . VAL A 1 82 ? -22.597 2.656 12.672 1.00 72.19 82 VAL A C 1
ATOM 661 O O . VAL A 1 82 ? -23.563 1.988 12.290 1.00 72.19 82 VAL A O 1
ATOM 664 N N . ASN A 1 83 ? -22.417 3.931 12.320 1.00 75.19 83 ASN A N 1
ATOM 665 C CA . ASN A 1 83 ? -23.302 4.634 11.399 1.00 75.19 83 ASN A CA 1
ATOM 666 C C . ASN A 1 83 ? -23.229 3.984 9.995 1.00 75.19 83 ASN A C 1
ATOM 668 O O . ASN A 1 83 ? -22.123 3.849 9.466 1.00 75.19 83 ASN A O 1
ATOM 672 N N . PRO A 1 84 ? -24.366 3.604 9.373 1.00 70.19 84 PRO A N 1
ATOM 673 C CA . PRO A 1 84 ? -24.396 2.977 8.047 1.00 70.19 84 PRO A CA 1
ATOM 674 C C . PRO A 1 84 ? -23.762 3.809 6.922 1.00 70.19 84 PRO A C 1
ATOM 676 O O . PRO A 1 84 ? -23.430 3.243 5.887 1.00 70.19 84 PRO A O 1
ATOM 679 N N . PHE A 1 85 ? -23.539 5.112 7.111 1.00 76.25 85 PHE A N 1
ATOM 680 C CA . PHE A 1 85 ? -22.812 5.926 6.134 1.00 76.25 85 PHE A CA 1
ATOM 681 C C . PHE A 1 85 ? -21.315 5.579 6.041 1.00 76.25 85 PHE A C 1
ATOM 683 O O . PHE A 1 85 ? -20.730 5.735 4.975 1.00 76.25 85 PHE A O 1
ATOM 690 N N . LEU A 1 86 ? -20.684 5.074 7.108 1.00 77.75 86 LEU A N 1
ATOM 691 C CA . LEU A 1 86 ? -19.232 4.833 7.128 1.00 77.75 86 LEU A CA 1
ATOM 692 C C . LEU A 1 86 ? -18.778 3.690 6.195 1.00 77.75 86 LEU A C 1
ATOM 694 O O . LEU A 1 86 ? -17.847 3.911 5.424 1.00 77.75 86 LEU A O 1
ATOM 698 N N . PRO A 1 87 ? -19.419 2.502 6.180 1.00 75.00 87 PRO A N 1
ATOM 699 C CA . PRO A 1 87 ? -19.048 1.440 5.240 1.00 75.00 87 PRO A CA 1
ATOM 700 C C . PRO A 1 87 ? -19.344 1.810 3.782 1.00 75.00 87 PRO A C 1
ATOM 702 O O . PRO A 1 87 ? -18.596 1.433 2.889 1.00 75.00 87 PRO A O 1
ATOM 705 N N . VAL A 1 88 ? -20.414 2.578 3.539 1.00 76.44 88 VAL A N 1
ATOM 706 C CA . VAL A 1 88 ? -20.771 3.054 2.192 1.00 76.44 88 VAL A CA 1
ATOM 707 C C . VAL A 1 88 ? -19.711 4.016 1.662 1.00 76.44 88 VAL A C 1
ATOM 709 O O . VAL A 1 88 ? -19.293 3.879 0.518 1.00 76.44 88 VAL A O 1
ATOM 712 N N . LEU A 1 89 ? -19.224 4.937 2.499 1.00 81.50 89 LEU A N 1
ATOM 713 C CA . LEU A 1 89 ? -18.115 5.820 2.135 1.00 81.50 89 LEU A CA 1
ATOM 714 C C . LEU A 1 89 ? -16.835 5.034 1.829 1.00 81.50 89 LEU A C 1
ATOM 716 O O . LEU A 1 89 ? -16.182 5.345 0.841 1.00 81.50 89 LEU A O 1
ATOM 720 N N . GLY A 1 90 ? -16.524 3.996 2.613 1.00 78.44 90 GLY A N 1
ATOM 721 C CA . GLY A 1 90 ? -15.376 3.117 2.355 1.00 78.44 90 GLY A CA 1
ATOM 722 C C . GLY A 1 90 ? -15.463 2.383 1.011 1.00 78.44 90 GLY A C 1
ATOM 723 O O . GLY A 1 90 ? -14.480 2.279 0.286 1.00 78.44 90 GLY A O 1
ATOM 724 N N . ILE A 1 91 ? -16.657 1.922 0.629 1.00 79.62 91 ILE A N 1
ATOM 725 C CA . ILE A 1 91 ? -16.878 1.311 -0.691 1.00 79.62 91 ILE A CA 1
ATOM 726 C C . ILE A 1 91 ? -16.750 2.354 -1.808 1.00 79.62 91 ILE A C 1
ATOM 728 O O . ILE A 1 91 ? -16.165 2.063 -2.845 1.00 79.62 91 ILE A O 1
ATOM 732 N N . ILE A 1 92 ? -17.262 3.572 -1.609 1.00 82.44 92 ILE A N 1
ATOM 733 C CA . ILE A 1 92 ? -17.139 4.650 -2.602 1.00 82.44 92 ILE A CA 1
ATOM 734 C C . ILE A 1 92 ? -15.670 5.035 -2.811 1.00 82.44 92 ILE A C 1
ATOM 736 O O . ILE A 1 92 ? -15.260 5.208 -3.953 1.00 82.44 92 ILE A O 1
ATOM 740 N N . SER A 1 93 ? -14.864 5.119 -1.748 1.00 75.44 93 SER A N 1
ATOM 741 C CA . SER A 1 93 ? -13.430 5.418 -1.873 1.00 75.44 93 SER A CA 1
ATOM 742 C C . SER A 1 93 ? -12.635 4.333 -2.602 1.00 75.44 93 SER A C 1
ATOM 744 O O . SER A 1 93 ? -11.598 4.648 -3.167 1.00 75.44 93 SER A O 1
ATOM 746 N N . LEU A 1 94 ? -13.121 3.087 -2.631 1.00 76.94 94 LEU A N 1
ATOM 747 C CA . LEU A 1 94 ? -12.527 1.999 -3.420 1.00 76.94 94 LEU A CA 1
ATOM 748 C C . LEU A 1 94 ? -12.870 2.071 -4.920 1.00 76.94 94 LEU A C 1
ATOM 750 O O . LEU A 1 94 ? -12.235 1.389 -5.719 1.00 76.94 94 LEU A O 1
ATOM 754 N N . LEU A 1 95 ? -13.899 2.839 -5.298 1.00 75.31 95 LEU A N 1
ATOM 755 C CA . LEU A 1 95 ? -14.397 2.967 -6.675 1.00 75.31 95 LEU A CA 1
ATOM 756 C C . LEU A 1 95 ? -13.949 4.264 -7.375 1.00 75.31 95 LEU A C 1
ATOM 758 O O . LEU A 1 95 ? -14.284 4.448 -8.546 1.00 75.31 95 LEU A O 1
ATOM 762 N N . GLY A 1 96 ? -13.273 5.163 -6.652 1.00 56.12 96 GLY A N 1
ATOM 763 C CA . GLY A 1 96 ? -12.821 6.476 -7.124 1.00 56.12 96 GLY A CA 1
ATOM 764 C C . GLY A 1 96 ? -11.440 6.463 -7.758 1.00 56.12 96 GLY A C 1
ATOM 765 O O . GLY A 1 96 ? -10.569 5.721 -7.258 1.00 56.12 96 GLY A O 1
#

Secondary structure (DSSP, 8-state):
-HHHHHHHHHHHHHHHHHHHHHHHHHHHIIIIIHHHHTT--TT-HHHHHHHHHHHHHHHHHHHHHHHHHHHHHHHHS--TT--THHHHHHHHHH--

Foldseek 3Di:
DVVVVVVVVVVVVVCVVVVVVVVLVVQCCVQAVVVLVVDDDDDDVPVSVVSNCVRVCVSPVVVLVVLVVVLVVCQVVPDPPDDNVVSVVSVVVSVD